Protein AF-A0A0G8AS48-F1 (afdb_monomer_lite)

Radius of gyration: 17.26 Å; chains: 1; bounding box: 44×32×46 Å

Organism: NCBI:txid1608419

pLDDT: mean 93.12, std 4.4, range [58.5, 97.06]

Structure (mmCIF, N/CA/C/O backbone):
data_AF-A0A0G8AS48-F1
#
_entry.id   AF-A0A0G8AS48-F1
#
loop_
_atom_site.group_PDB
_atom_site.id
_atom_site.type_symbol
_atom_site.label_atom_id
_atom_site.label_alt_id
_atom_site.label_comp_id
_atom_site.label_asym_id
_atom_site.label_entity_id
_atom_site.label_seq_id
_atom_site.pdbx_PDB_ins_code
_atom_site.Cartn_x
_atom_site.Cartn_y
_atom_site.Cartn_z
_atom_site.occupancy
_atom_site.B_iso_or_equiv
_atom_site.auth_seq_id
_atom_site.auth_comp_id
_atom_site.auth_asym_id
_atom_site.auth_atom_id
_atom_site.pdbx_PDB_model_num
ATOM 1 N N . MET A 1 1 ? 15.302 5.450 0.158 1.00 82.94 1 MET A N 1
ATOM 2 C CA . MET A 1 1 ? 14.759 4.998 -1.137 1.00 82.94 1 MET A CA 1
ATOM 3 C C . MET A 1 1 ? 15.789 5.128 -2.250 1.00 82.94 1 MET A C 1
ATOM 5 O O . MET A 1 1 ? 16.251 4.099 -2.706 1.00 82.94 1 MET A O 1
ATOM 9 N N . GLU A 1 2 ? 16.227 6.339 -2.610 1.00 88.75 2 GLU A N 1
ATOM 10 C CA . GLU A 1 2 ? 17.197 6.575 -3.700 1.00 88.75 2 GLU A CA 1
ATOM 11 C C . GLU A 1 2 ? 18.446 5.675 -3.665 1.00 88.75 2 GLU A C 1
ATOM 13 O O . GLU A 1 2 ? 18.822 5.110 -4.684 1.00 88.75 2 GLU A O 1
ATOM 18 N N . LYS A 1 3 ? 19.051 5.465 -2.488 1.00 93.25 3 LYS A N 1
ATOM 19 C CA . LYS A 1 3 ? 20.215 4.573 -2.336 1.00 93.25 3 LYS A CA 1
ATOM 20 C C . LYS A 1 3 ? 19.939 3.127 -2.776 1.00 93.25 3 LYS A C 1
ATOM 22 O O . LYS A 1 3 ? 20.825 2.497 -3.335 1.00 93.25 3 LYS A O 1
ATOM 27 N N . PHE A 1 4 ? 18.729 2.615 -2.536 1.00 94.50 4 PHE A N 1
ATOM 28 C CA . PHE A 1 4 ? 18.341 1.262 -2.945 1.00 94.50 4 PHE A CA 1
ATOM 29 C C . PHE A 1 4 ? 18.104 1.177 -4.449 1.00 94.50 4 PHE A C 1
ATOM 31 O O . PHE A 1 4 ? 18.532 0.210 -5.058 1.00 94.50 4 PHE A O 1
ATOM 38 N N . ILE A 1 5 ? 17.482 2.204 -5.037 1.00 94.56 5 ILE A N 1
ATOM 39 C CA . ILE A 1 5 ? 17.262 2.280 -6.486 1.00 94.56 5 ILE A CA 1
ATOM 40 C C . ILE A 1 5 ? 18.603 2.322 -7.217 1.00 94.56 5 ILE A C 1
ATOM 42 O O . ILE A 1 5 ? 18.863 1.478 -8.063 1.00 94.56 5 ILE A O 1
ATOM 46 N N . ARG A 1 6 ? 19.503 3.224 -6.804 1.00 93.88 6 ARG A N 1
ATOM 47 C CA . ARG A 1 6 ? 20.847 3.308 -7.385 1.00 93.88 6 ARG A CA 1
ATOM 48 C C . ARG A 1 6 ? 21.595 1.987 -7.251 1.00 93.88 6 ARG A C 1
ATOM 50 O O . ARG A 1 6 ? 22.225 1.561 -8.207 1.00 93.88 6 ARG A O 1
ATOM 57 N N . LEU A 1 7 ? 21.538 1.335 -6.089 1.00 95.62 7 LEU A N 1
ATOM 58 C CA . LEU A 1 7 ? 22.185 0.036 -5.907 1.00 95.62 7 LEU A CA 1
ATOM 59 C C . LEU A 1 7 ? 21.580 -1.038 -6.823 1.00 95.62 7 LEU A C 1
ATOM 61 O O . LEU A 1 7 ? 22.334 -1.780 -7.438 1.00 95.62 7 LEU A O 1
ATOM 65 N N . ALA A 1 8 ? 20.251 -1.106 -6.932 1.00 94.38 8 ALA A N 1
ATOM 66 C CA . ALA A 1 8 ? 19.572 -2.039 -7.827 1.00 94.38 8 ALA A CA 1
ATOM 67 C C . ALA A 1 8 ? 20.005 -1.822 -9.284 1.00 94.38 8 ALA A C 1
ATOM 69 O O . ALA A 1 8 ? 20.392 -2.782 -9.944 1.00 94.38 8 ALA A O 1
ATOM 70 N N . ASP A 1 9 ? 20.071 -0.566 -9.733 1.00 93.12 9 ASP A N 1
ATOM 71 C CA . ASP A 1 9 ? 20.555 -0.211 -11.071 1.00 93.12 9 ASP A CA 1
ATOM 72 C C . ASP A 1 9 ? 22.008 -0.668 -11.298 1.00 93.12 9 ASP A C 1
ATOM 74 O O . ASP A 1 9 ? 22.312 -1.266 -12.326 1.00 93.12 9 ASP A O 1
ATOM 78 N N . HIS A 1 10 ? 22.902 -0.479 -10.317 1.00 94.31 10 HIS A N 1
ATOM 79 C CA . HIS A 1 10 ? 24.296 -0.947 -10.415 1.00 94.31 10 HIS A CA 1
ATOM 80 C C . HIS A 1 10 ? 24.419 -2.476 -10.460 1.00 94.31 10 HIS A C 1
ATOM 82 O O . HIS A 1 10 ? 25.398 -2.995 -10.992 1.00 94.31 10 HIS A O 1
ATOM 88 N N . LEU A 1 11 ? 23.457 -3.196 -9.881 1.00 94.25 11 LEU A N 1
ATOM 89 C CA . LEU A 1 11 ? 23.427 -4.657 -9.861 1.00 94.25 11 LEU A CA 1
ATOM 90 C C . LEU A 1 11 ? 22.648 -5.254 -11.044 1.00 94.25 11 LEU A C 1
ATOM 92 O O . LEU A 1 11 ? 22.557 -6.476 -11.137 1.00 94.25 11 LEU A O 1
ATOM 96 N N . GLY A 1 12 ? 22.070 -4.426 -11.922 1.00 91.50 12 GLY A N 1
ATOM 97 C CA . GLY A 1 12 ? 21.191 -4.890 -13.000 1.00 91.50 12 GLY A CA 1
ATOM 98 C C . GLY A 1 12 ? 19.886 -5.513 -12.490 1.00 91.50 12 GLY A C 1
ATOM 99 O O . GLY A 1 12 ? 19.322 -6.386 -13.143 1.00 91.50 12 GLY A O 1
ATOM 100 N N . ILE A 1 13 ? 19.421 -5.110 -11.303 1.00 92.81 13 ILE A N 1
ATOM 101 C CA . ILE A 1 13 ? 18.192 -5.611 -10.686 1.00 92.81 13 ILE A CA 1
ATOM 102 C C . ILE A 1 13 ? 17.037 -4.674 -11.036 1.00 92.81 13 ILE A C 1
ATOM 104 O O . ILE A 1 13 ? 17.039 -3.496 -10.674 1.00 92.81 13 ILE A O 1
ATOM 108 N N . GLU A 1 14 ? 16.011 -5.227 -11.679 1.00 93.56 14 GLU A N 1
ATOM 109 C CA . GLU A 1 14 ? 14.750 -4.523 -11.897 1.00 93.56 14 GLU A CA 1
ATOM 110 C C . GLU A 1 14 ? 14.055 -4.188 -10.578 1.00 93.56 14 GLU A C 1
ATOM 112 O O . GLU A 1 14 ? 14.006 -4.998 -9.649 1.00 93.56 14 GLU A O 1
ATOM 117 N N . TRP A 1 15 ? 13.475 -2.992 -10.503 1.00 94.69 15 TRP A N 1
ATOM 118 C CA . TRP A 1 15 ? 12.856 -2.497 -9.279 1.00 94.69 15 TRP A CA 1
ATOM 119 C C . TRP A 1 15 ? 11.477 -1.904 -9.522 1.00 94.69 15 TRP A C 1
ATOM 121 O O . TRP A 1 15 ? 11.186 -1.323 -10.563 1.00 94.69 15 TRP A O 1
ATOM 131 N N . PHE A 1 16 ? 10.639 -2.001 -8.498 1.00 95.69 16 PHE A N 1
ATOM 132 C CA . PHE A 1 16 ? 9.329 -1.377 -8.445 1.00 95.69 16 PHE A CA 1
ATOM 133 C C . PHE A 1 16 ? 9.135 -0.728 -7.073 1.00 95.69 16 PHE A C 1
ATOM 135 O O . PHE A 1 16 ? 9.578 -1.259 -6.054 1.00 95.69 16 PHE A O 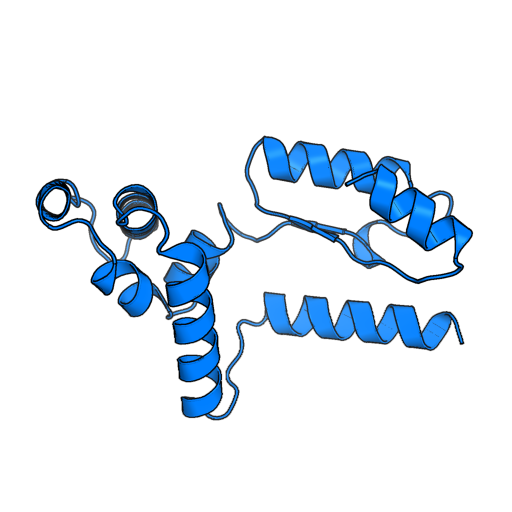1
ATOM 142 N N . VAL A 1 17 ? 8.470 0.422 -7.039 1.00 95.44 17 VAL A N 1
ATOM 143 C CA . VAL A 1 17 ? 8.212 1.213 -5.838 1.00 95.44 17 VAL A CA 1
ATOM 144 C C . VAL A 1 17 ? 6.706 1.382 -5.658 1.00 95.44 17 VAL A C 1
ATOM 146 O O . VAL A 1 17 ? 6.043 2.028 -6.467 1.00 95.44 17 VAL A O 1
ATOM 149 N N . LEU A 1 18 ? 6.184 0.845 -4.555 1.00 95.94 18 LEU A N 1
ATOM 150 C CA . LEU A 1 18 ? 4.851 1.151 -4.038 1.00 95.94 18 LEU A CA 1
ATOM 151 C C . LEU A 1 18 ? 4.986 2.112 -2.852 1.00 95.94 18 LEU A C 1
ATOM 153 O O . LEU A 1 18 ? 5.786 1.858 -1.949 1.00 95.94 18 LEU A O 1
ATOM 157 N N . VAL A 1 19 ? 4.216 3.199 -2.841 1.00 96.00 19 VAL A N 1
ATOM 158 C CA . VAL A 1 19 ? 4.238 4.190 -1.752 1.00 96.00 19 VAL A CA 1
ATOM 159 C C . VAL A 1 19 ? 2.844 4.577 -1.276 1.00 96.00 19 VAL A C 1
ATOM 161 O O . VAL A 1 19 ? 1.874 4.546 -2.035 1.00 96.00 19 VAL A O 1
ATOM 164 N N . ASP A 1 20 ? 2.780 5.007 -0.019 1.00 95.69 20 ASP A N 1
ATOM 165 C CA . ASP A 1 20 ? 1.599 5.625 0.576 1.00 95.69 20 ASP A CA 1
ATOM 166 C C . ASP A 1 20 ? 1.256 6.957 -0.117 1.00 95.69 20 ASP A C 1
ATOM 168 O O . ASP A 1 20 ? 2.113 7.642 -0.685 1.00 95.69 20 ASP A O 1
ATOM 172 N N . LYS A 1 21 ? -0.009 7.362 -0.034 1.00 93.81 21 LYS A N 1
ATOM 173 C CA . LYS A 1 21 ? -0.520 8.645 -0.533 1.00 93.81 21 LYS A CA 1
ATOM 174 C C . LYS A 1 21 ? -0.449 9.734 0.543 1.00 93.81 21 LYS A C 1
ATOM 176 O O . LYS A 1 21 ? -1.403 10.482 0.748 1.00 93.81 21 LYS A O 1
ATOM 181 N N . ASP A 1 22 ? 0.676 9.811 1.247 1.00 92.25 22 ASP A N 1
ATOM 182 C CA . ASP A 1 22 ? 0.983 10.888 2.190 1.00 92.25 22 ASP A CA 1
ATOM 183 C C . ASP A 1 22 ? 2.134 11.768 1.667 1.00 92.25 22 ASP A C 1
ATOM 185 O O . ASP A 1 22 ? 2.740 11.489 0.630 1.00 92.25 22 ASP A O 1
ATOM 189 N N . ALA A 1 23 ? 2.455 12.858 2.371 1.00 92.19 23 ALA A N 1
ATOM 190 C CA . ALA A 1 23 ? 3.505 13.782 1.937 1.00 92.19 23 ALA A CA 1
ATOM 191 C C . ALA A 1 23 ? 4.882 13.103 1.776 1.00 92.19 23 ALA A C 1
ATOM 193 O O . ALA A 1 23 ? 5.653 13.469 0.884 1.00 92.19 23 ALA A O 1
ATOM 194 N N . LYS A 1 24 ? 5.200 12.102 2.609 1.00 92.88 24 LYS A N 1
ATOM 195 C CA . LYS A 1 24 ? 6.472 11.369 2.532 1.00 92.88 24 LYS A CA 1
ATOM 196 C C . LYS A 1 24 ? 6.469 10.388 1.365 1.00 92.88 24 LYS A C 1
ATOM 198 O O . LYS A 1 24 ? 7.447 10.336 0.625 1.00 92.88 24 LYS A O 1
ATOM 203 N N . GLY A 1 25 ? 5.379 9.654 1.173 1.00 93.75 25 GLY A N 1
ATOM 204 C CA . GLY A 1 25 ? 5.178 8.738 0.061 1.00 93.75 25 GLY A CA 1
ATOM 205 C C . GLY A 1 25 ? 5.210 9.457 -1.285 1.00 93.75 25 GLY A C 1
ATOM 206 O O . GLY A 1 25 ? 5.912 9.014 -2.191 1.00 93.75 25 GLY A O 1
ATOM 207 N N . ILE A 1 26 ? 4.594 10.638 -1.393 1.00 94.62 26 ILE A N 1
ATOM 208 C CA . ILE A 1 26 ? 4.704 11.493 -2.586 1.00 94.62 26 ILE A CA 1
ATOM 209 C C . ILE A 1 26 ? 6.164 11.901 -2.826 1.00 94.62 26 ILE A C 1
ATOM 211 O O . ILE A 1 26 ? 6.673 11.738 -3.934 1.00 94.62 26 ILE A O 1
ATOM 215 N N . ALA A 1 27 ? 6.882 12.359 -1.795 1.00 94.88 27 ALA A N 1
ATOM 216 C CA . ALA A 1 27 ? 8.299 12.705 -1.933 1.00 94.88 27 ALA A CA 1
ATOM 217 C C . ALA A 1 27 ? 9.163 11.503 -2.367 1.00 94.88 27 ALA A C 1
ATOM 219 O O . ALA A 1 27 ? 10.109 11.658 -3.145 1.00 94.88 27 ALA A O 1
ATOM 220 N N . TYR A 1 28 ? 8.828 10.298 -1.901 1.00 95.19 28 TYR A N 1
ATOM 221 C CA . TYR A 1 28 ? 9.459 9.048 -2.312 1.00 95.19 28 TYR A CA 1
ATOM 222 C C . TYR A 1 28 ? 9.149 8.674 -3.762 1.00 95.19 28 TYR A C 1
ATOM 224 O O . TYR A 1 28 ? 10.083 8.348 -4.493 1.00 95.19 28 TYR A O 1
ATOM 232 N N . ALA A 1 29 ? 7.900 8.801 -4.215 1.00 95.62 29 ALA A N 1
ATOM 233 C CA . ALA A 1 29 ? 7.546 8.612 -5.621 1.00 95.62 29 ALA A CA 1
ATOM 234 C C . ALA A 1 29 ? 8.320 9.576 -6.527 1.00 95.62 29 ALA A C 1
ATOM 236 O O . ALA A 1 29 ? 8.896 9.150 -7.524 1.00 95.62 29 ALA A O 1
ATOM 237 N N . GLU A 1 30 ? 8.400 10.858 -6.166 1.00 95.25 30 GLU A N 1
ATOM 238 C CA . GLU A 1 30 ? 9.168 11.841 -6.936 1.00 95.25 30 GLU A CA 1
ATOM 239 C C . GLU A 1 30 ? 10.671 11.534 -6.927 1.00 95.25 30 GLU A C 1
ATOM 241 O O . GLU A 1 30 ? 11.347 11.675 -7.946 1.00 95.25 30 GLU A O 1
ATOM 246 N N . SER A 1 31 ? 11.211 11.064 -5.798 1.00 94.75 31 SER A N 1
ATOM 247 C CA . SER A 1 31 ? 12.597 10.593 -5.719 1.00 94.75 31 SER A CA 1
ATOM 248 C C . SER A 1 31 ? 12.846 9.387 -6.625 1.00 94.75 31 SER A C 1
ATOM 250 O O . SER A 1 31 ? 13.838 9.383 -7.351 1.00 94.75 31 SER A O 1
ATOM 252 N N . ALA A 1 32 ? 11.943 8.406 -6.648 1.00 95.56 32 ALA A N 1
ATOM 253 C CA . ALA A 1 32 ? 12.046 7.252 -7.535 1.00 95.56 32 ALA A CA 1
ATOM 254 C C . ALA A 1 32 ? 11.965 7.661 -9.012 1.00 95.56 32 ALA A C 1
ATOM 256 O O . ALA A 1 32 ? 12.799 7.237 -9.809 1.00 95.56 32 ALA A O 1
ATOM 257 N N . LYS A 1 33 ? 11.040 8.563 -9.367 1.00 95.38 33 LYS A N 1
ATOM 258 C CA . LYS A 1 33 ? 10.881 9.062 -10.741 1.00 95.38 33 LYS A CA 1
ATOM 259 C C . LYS A 1 33 ? 12.145 9.723 -11.290 1.00 95.38 33 LYS A C 1
ATOM 261 O O . LYS A 1 33 ? 12.476 9.522 -12.454 1.00 95.38 33 LYS A O 1
ATOM 266 N N . ARG A 1 34 ? 12.889 10.455 -10.454 1.00 94.38 34 ARG A N 1
ATOM 267 C CA . ARG A 1 34 ? 14.174 11.065 -10.848 1.00 94.38 34 ARG A CA 1
ATOM 268 C C . ARG A 1 34 ? 15.267 10.048 -11.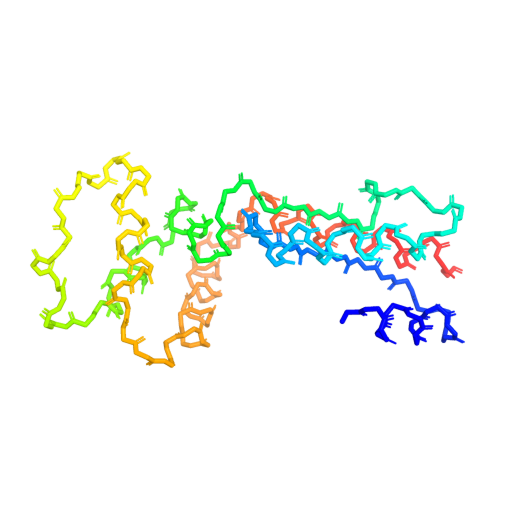197 1.00 94.38 34 ARG A C 1
ATOM 270 O O . ARG A 1 34 ? 16.235 10.429 -11.839 1.00 94.38 34 ARG A O 1
ATOM 277 N N . ASN A 1 35 ? 15.121 8.786 -10.792 1.00 93.00 35 ASN A N 1
ATOM 278 C CA . ASN A 1 35 ? 16.081 7.710 -11.059 1.00 93.00 35 ASN A CA 1
ATOM 279 C C . ASN A 1 35 ? 15.621 6.767 -12.192 1.00 93.00 35 ASN A C 1
ATOM 281 O O . ASN A 1 35 ? 16.210 5.713 -12.404 1.00 93.00 35 ASN A O 1
ATOM 285 N N . LEU A 1 36 ? 14.560 7.110 -12.931 1.00 92.06 36 LEU A N 1
ATOM 286 C CA . LEU A 1 36 ? 14.057 6.254 -14.011 1.00 92.06 36 LEU A CA 1
ATOM 287 C C . LEU A 1 36 ? 14.926 6.278 -15.270 1.00 92.06 36 LEU A C 1
ATOM 289 O O . LEU A 1 36 ? 14.862 5.329 -16.046 1.00 92.06 36 LEU A O 1
ATOM 293 N N . GLU A 1 37 ? 15.722 7.328 -15.471 1.00 88.25 37 GLU A N 1
ATOM 294 C CA . GLU A 1 37 ? 16.435 7.586 -16.727 1.00 88.25 37 GLU A CA 1
ATOM 295 C C . GLU A 1 37 ? 15.473 7.551 -17.929 1.00 88.25 37 GLU A C 1
ATOM 297 O O . GLU A 1 37 ? 14.663 8.461 -18.094 1.00 88.25 37 GLU A O 1
ATOM 302 N N . THR A 1 38 ? 15.527 6.497 -18.749 1.00 89.50 38 THR A N 1
ATOM 303 C CA . THR A 1 38 ? 14.666 6.290 -19.926 1.00 89.50 38 THR A CA 1
ATOM 304 C C . THR A 1 38 ? 13.434 5.420 -19.640 1.00 89.50 38 THR A C 1
ATOM 306 O O . THR A 1 38 ? 12.557 5.281 -20.498 1.00 89.50 38 THR A O 1
ATOM 309 N N . ARG A 1 39 ? 13.334 4.837 -18.437 1.00 92.38 39 ARG A N 1
ATOM 310 C CA . ARG A 1 39 ? 12.234 3.954 -18.025 1.00 92.38 39 ARG A CA 1
ATOM 311 C C . ARG A 1 39 ? 10.941 4.738 -17.810 1.00 92.38 39 ARG A C 1
ATOM 313 O O . ARG A 1 39 ? 10.934 5.904 -17.418 1.00 92.38 39 ARG A O 1
ATOM 320 N N . LYS A 1 40 ? 9.800 4.087 -18.040 1.00 92.44 40 LYS A N 1
ATOM 321 C CA . LYS A 1 40 ? 8.482 4.721 -17.885 1.00 92.44 40 LYS A CA 1
ATOM 322 C C . LYS A 1 40 ? 8.037 4.670 -16.428 1.00 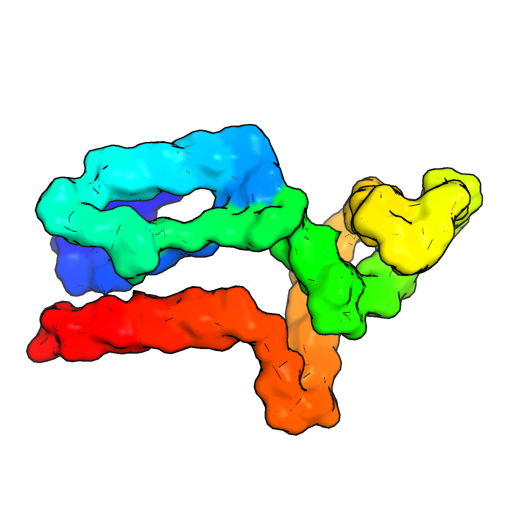92.44 40 LYS A C 1
ATOM 324 O O . LYS A 1 40 ? 7.930 3.596 -15.850 1.00 92.44 40 LYS A O 1
ATOM 329 N N . ALA A 1 41 ? 7.663 5.816 -15.860 1.00 92.62 41 ALA A N 1
ATOM 330 C CA . ALA A 1 41 ? 7.258 5.906 -14.453 1.00 92.62 41 ALA A CA 1
ATOM 331 C C . ALA A 1 41 ? 6.119 4.956 -14.068 1.00 92.62 41 ALA A C 1
ATOM 333 O O . ALA A 1 41 ? 6.188 4.324 -13.020 1.00 92.62 41 ALA A O 1
ATOM 334 N N . LYS A 1 42 ? 5.117 4.804 -14.940 1.00 91.88 42 LYS A N 1
ATOM 335 C CA . LYS A 1 42 ? 3.981 3.897 -14.719 1.00 91.88 42 LYS A CA 1
ATOM 336 C C . LYS A 1 42 ? 4.380 2.429 -14.551 1.00 91.88 42 LYS A C 1
ATOM 338 O O . LYS A 1 42 ? 3.606 1.661 -14.000 1.00 91.88 42 LYS A O 1
ATOM 343 N N . ASP A 1 43 ? 5.555 2.048 -15.052 1.00 93.06 43 ASP A N 1
ATOM 344 C CA . ASP A 1 43 ? 6.011 0.666 -14.998 1.00 93.06 43 ASP A CA 1
ATOM 345 C C . ASP A 1 43 ? 6.768 0.361 -13.696 1.00 93.06 43 ASP A C 1
ATOM 347 O O . ASP A 1 43 ? 6.910 -0.811 -13.369 1.00 93.06 43 ASP A O 1
ATOM 351 N N . HIS A 1 44 ? 7.203 1.389 -12.954 1.00 94.69 44 HIS A N 1
ATOM 352 C CA . HIS A 1 44 ? 8.113 1.279 -11.806 1.00 94.69 44 HIS A CA 1
ATOM 353 C C . HIS A 1 44 ? 7.610 1.952 -10.525 1.00 94.69 44 HIS A C 1
ATOM 355 O O . HIS A 1 44 ? 8.159 1.695 -9.458 1.00 94.69 44 HIS A O 1
ATOM 361 N N . VAL A 1 45 ? 6.630 2.857 -10.600 1.00 95.62 45 VAL A N 1
ATOM 362 C CA . VAL A 1 45 ? 6.179 3.650 -9.450 1.00 95.62 45 VAL A CA 1
ATOM 363 C C . VAL A 1 45 ? 4.659 3.657 -9.382 1.00 95.62 45 VAL A C 1
ATOM 365 O O . VAL A 1 45 ? 3.995 4.153 -10.292 1.00 95.62 45 VAL A O 1
ATOM 368 N N . GLN A 1 46 ? 4.119 3.187 -8.260 1.00 95.88 46 GLN A N 1
ATOM 369 C CA . GLN A 1 46 ? 2.696 3.226 -7.941 1.00 95.88 46 GLN A CA 1
ATOM 370 C C . GLN A 1 46 ? 2.473 3.895 -6.585 1.00 95.88 46 GLN A C 1
ATOM 372 O O . GLN A 1 46 ? 3.163 3.615 -5.606 1.00 95.88 46 GLN A O 1
ATOM 377 N N . ILE A 1 47 ? 1.473 4.770 -6.530 1.00 95.19 47 ILE A N 1
ATOM 378 C CA . ILE A 1 47 ? 0.976 5.368 -5.289 1.00 95.19 47 ILE A CA 1
ATOM 379 C C . ILE A 1 47 ? -0.329 4.651 -4.930 1.00 95.19 47 ILE A C 1
ATOM 381 O O . ILE A 1 47 ? -1.150 4.389 -5.813 1.00 95.19 47 ILE A O 1
ATOM 385 N N . ILE A 1 48 ? -0.517 4.313 -3.656 1.00 94.50 48 ILE A N 1
ATOM 386 C CA . ILE A 1 48 ? -1.754 3.704 -3.150 1.00 94.50 48 ILE A CA 1
ATOM 387 C C . ILE A 1 48 ? -2.942 4.665 -3.346 1.00 94.50 48 ILE A C 1
ATOM 389 O O . ILE A 1 48 ? -2.793 5.886 -3.323 1.00 94.50 48 ILE A O 1
ATOM 393 N N . ASN A 1 49 ? -4.145 4.121 -3.548 1.00 86.69 49 ASN A N 1
ATOM 394 C CA . ASN A 1 49 ? -5.334 4.909 -3.892 1.00 86.69 49 ASN A CA 1
ATOM 395 C C . ASN A 1 49 ? -5.717 5.942 -2.816 1.00 86.69 49 ASN A C 1
ATOM 397 O O . ASN A 1 49 ? -6.140 7.059 -3.149 1.00 86.69 49 ASN A O 1
ATOM 401 N N . HIS A 1 50 ? -5.539 5.601 -1.538 1.00 83.00 50 HIS A N 1
ATOM 402 C CA . HIS A 1 50 ? -5.884 6.457 -0.407 1.00 83.00 50 HIS A CA 1
ATOM 403 C C . HIS A 1 50 ? -4.993 6.197 0.814 1.00 83.00 50 HIS A C 1
ATOM 405 O O . HIS A 1 50 ? -4.755 5.051 1.185 1.00 83.00 50 HIS A O 1
ATOM 411 N N . GLY A 1 51 ? -4.543 7.289 1.439 1.00 88.75 51 GLY A N 1
ATOM 412 C CA . GLY A 1 51 ? -3.762 7.303 2.678 1.00 88.75 51 GLY A CA 1
ATOM 413 C C . GLY A 1 51 ? -2.596 6.318 2.701 1.00 88.75 51 GLY A C 1
ATOM 414 O O . GLY A 1 51 ? -1.822 6.240 1.747 1.00 88.75 51 GLY A O 1
ATOM 415 N N . SER A 1 52 ? -2.462 5.601 3.813 1.00 94.00 52 SER A N 1
ATOM 416 C CA . SER A 1 52 ? -1.440 4.574 3.996 1.00 94.00 52 SER A CA 1
ATOM 417 C C . SER A 1 52 ? -1.925 3.186 3.580 1.00 94.00 52 SER A C 1
ATOM 419 O O . SER A 1 52 ? -3.124 2.954 3.417 1.00 94.00 52 SER A O 1
ATOM 421 N N . ILE A 1 53 ? -0.998 2.232 3.476 1.00 94.88 53 ILE A N 1
ATOM 422 C CA . ILE A 1 53 ? -1.326 0.817 3.261 1.00 94.88 53 ILE A CA 1
ATOM 423 C C . ILE A 1 53 ? -2.330 0.261 4.286 1.00 94.88 53 ILE A C 1
ATOM 425 O O . ILE A 1 53 ? -3.168 -0.564 3.937 1.00 94.88 53 ILE A O 1
ATOM 429 N N . GLU A 1 54 ? -2.293 0.720 5.536 1.00 95.31 54 GLU A N 1
ATOM 430 C CA . GLU A 1 54 ? -3.253 0.320 6.567 1.00 95.31 54 GLU A CA 1
ATOM 431 C C . GLU A 1 54 ? -4.663 0.828 6.261 1.00 95.31 54 GLU A C 1
ATOM 433 O O . GLU A 1 54 ? -5.617 0.051 6.304 1.00 95.31 54 GLU A O 1
ATOM 438 N N . LEU A 1 55 ? -4.791 2.109 5.897 1.00 95.69 55 LEU A N 1
ATOM 439 C CA . LEU A 1 55 ? -6.077 2.684 5.505 1.00 95.69 55 LEU A CA 1
ATOM 440 C C . LEU A 1 55 ? -6.609 2.015 4.234 1.00 95.69 55 LEU A C 1
ATOM 442 O O . LEU A 1 55 ? -7.800 1.728 4.138 1.00 95.69 55 LEU A O 1
ATOM 446 N N . PHE A 1 56 ? -5.718 1.732 3.281 1.00 95.50 56 PHE A N 1
ATOM 447 C CA . PHE A 1 56 ? -6.017 0.933 2.098 1.00 95.50 56 PHE A CA 1
ATOM 448 C C . PHE A 1 56 ? -6.655 -0.406 2.445 1.00 95.50 56 PHE A C 1
ATOM 450 O O . PHE A 1 56 ? -7.777 -0.684 2.035 1.00 95.50 56 PHE A O 1
ATOM 457 N N . LEU A 1 57 ? -5.979 -1.196 3.271 1.00 95.56 57 LEU A N 1
ATOM 458 C CA . LEU A 1 57 ? -6.460 -2.514 3.664 1.00 95.56 57 LEU A CA 1
ATOM 459 C C . LEU A 1 57 ? -7.780 -2.447 4.445 1.00 95.56 57 LEU A C 1
ATOM 461 O O . LEU A 1 57 ? -8.629 -3.316 4.260 1.00 95.56 57 LEU A O 1
ATOM 465 N N . CYS A 1 58 ? -8.002 -1.405 5.251 1.00 95.62 58 CYS A N 1
ATOM 466 C CA . CYS A 1 58 ? -9.277 -1.218 5.944 1.00 95.62 58 CYS A CA 1
ATOM 467 C C . CYS A 1 58 ? -10.464 -1.132 4.973 1.00 95.62 58 CYS A C 1
ATOM 469 O O . CYS A 1 58 ? -11.440 -1.866 5.133 1.00 95.62 58 CYS A O 1
ATOM 471 N N . VAL A 1 59 ? -10.351 -0.285 3.944 1.00 94.31 59 VAL A N 1
ATOM 472 C CA . VAL A 1 59 ? -11.406 -0.085 2.933 1.00 94.31 59 VAL A CA 1
ATOM 473 C C . VAL A 1 59 ? -11.581 -1.316 2.040 1.00 94.31 59 VAL A C 1
ATOM 475 O O . VAL A 1 59 ? -12.693 -1.612 1.618 1.00 94.31 59 VAL A O 1
ATOM 478 N N . GLU A 1 60 ? -10.515 -2.081 1.809 1.00 93.44 60 GLU A N 1
ATOM 479 C CA . GLU A 1 60 ? -10.535 -3.317 1.011 1.00 93.44 60 GLU A CA 1
ATOM 480 C C . GLU A 1 60 ? -11.052 -4.546 1.793 1.00 93.44 60 GLU A C 1
ATOM 482 O O . GLU A 1 60 ? -10.832 -5.686 1.389 1.00 93.44 60 GLU A O 1
ATOM 487 N N . GLY A 1 61 ? -11.734 -4.340 2.926 1.00 93.38 61 GLY A N 1
ATOM 488 C CA . GLY A 1 61 ? -12.401 -5.408 3.684 1.00 93.38 61 GLY A CA 1
ATOM 489 C C . GLY A 1 61 ? -11.552 -6.064 4.778 1.00 93.38 61 GLY A C 1
ATOM 490 O O . GLY A 1 61 ? -11.979 -7.046 5.392 1.00 93.38 61 GLY A O 1
ATOM 491 N N . PHE A 1 62 ? -10.371 -5.520 5.079 1.00 95.50 62 PHE A N 1
ATOM 492 C CA . PHE A 1 62 ? -9.521 -6.004 6.172 1.00 95.50 62 PHE A CA 1
ATOM 493 C C . PHE A 1 62 ? -9.660 -5.181 7.458 1.00 95.50 62 PHE A C 1
ATOM 495 O O . PHE A 1 62 ? -8.939 -5.446 8.415 1.00 95.50 62 PHE A O 1
ATOM 502 N N . GLY A 1 63 ? -10.590 -4.221 7.506 1.00 95.56 63 GLY A N 1
ATOM 503 C CA . GLY A 1 63 ? -10.752 -3.269 8.611 1.00 95.56 63 GLY A CA 1
ATOM 504 C C . GLY A 1 63 ? -10.888 -3.886 10.004 1.00 95.56 63 GLY A C 1
ATOM 505 O O . GLY A 1 63 ? -10.304 -3.366 10.948 1.00 95.56 63 GLY A O 1
ATOM 506 N N . GLU A 1 64 ? -11.549 -5.038 10.127 1.00 95.69 64 GLU A N 1
ATOM 507 C CA . GLU A 1 64 ? -11.724 -5.755 11.406 1.00 95.69 64 GLU A CA 1
ATOM 508 C C . GLU A 1 64 ? -10.392 -6.062 12.109 1.00 95.69 64 GLU A C 1
ATOM 510 O O . GLU A 1 64 ? -10.264 -5.889 13.316 1.00 95.69 64 GLU A O 1
ATOM 515 N N . ILE A 1 65 ? -9.349 -6.413 11.348 1.00 96.75 65 ILE A N 1
ATOM 516 C CA . ILE A 1 65 ? -8.004 -6.678 11.892 1.00 96.75 65 ILE A CA 1
ATOM 517 C C . ILE A 1 65 ? -7.429 -5.420 12.560 1.00 96.75 65 ILE A C 1
ATOM 519 O O . ILE A 1 65 ? -6.661 -5.490 13.523 1.00 96.75 65 ILE A O 1
ATOM 523 N N . TYR A 1 66 ? -7.774 -4.251 12.023 1.00 96.81 66 TYR A N 1
ATOM 524 C CA . TYR A 1 66 ? -7.321 -2.966 12.530 1.00 96.81 66 TYR A CA 1
ATOM 525 C C . TYR A 1 66 ? -8.182 -2.524 13.719 1.00 96.81 66 TYR A C 1
ATOM 527 O O . TYR A 1 66 ? -7.617 -2.008 14.685 1.00 96.81 66 TYR A O 1
ATOM 535 N N . GLU A 1 67 ? -9.487 -2.809 13.706 1.00 96.19 67 GLU A N 1
ATOM 536 C CA . GLU A 1 67 ? -10.399 -2.600 14.841 1.00 96.19 67 GLU A CA 1
ATOM 537 C C . GLU A 1 67 ? -9.926 -3.373 16.088 1.00 96.19 67 GLU A C 1
ATOM 539 O O . GLU A 1 67 ? -9.755 -2.792 17.157 1.00 96.19 67 GLU A O 1
ATOM 544 N N . GLU A 1 68 ? -9.552 -4.647 15.944 1.00 95.25 68 GLU A N 1
ATOM 545 C CA . GLU A 1 68 ? -9.011 -5.478 17.040 1.00 95.25 68 GLU A CA 1
ATOM 546 C C . GLU A 1 68 ? -7.704 -4.943 17.652 1.00 95.25 68 GLU A C 1
ATOM 548 O O . GLU A 1 68 ? -7.239 -5.392 18.703 1.00 95.25 68 GLU A O 1
ATOM 553 N N . SER A 1 69 ? -7.056 -3.999 16.973 1.00 94.31 69 SER A N 1
ATOM 554 C CA . SER A 1 69 ? -5.788 -3.419 17.399 1.00 94.31 69 SER A CA 1
ATOM 555 C C . SER A 1 69 ? -5.915 -2.023 17.998 1.00 94.31 69 SER A C 1
ATOM 557 O O . SER A 1 69 ? -4.887 -1.433 18.337 1.00 94.31 69 SER A O 1
ATOM 559 N N . ILE A 1 70 ? -7.134 -1.501 18.148 1.00 94.69 70 ILE A N 1
ATOM 560 C CA . ILE A 1 70 ? -7.397 -0.216 18.798 1.00 94.69 70 ILE A CA 1
ATOM 561 C C . ILE A 1 70 ? -6.926 -0.269 20.262 1.00 94.69 70 ILE A C 1
ATOM 563 O O . ILE A 1 70 ? -7.005 -1.287 20.952 1.00 94.69 70 ILE A O 1
ATOM 567 N N . SER A 1 71 ? -6.365 0.835 20.754 1.00 89.56 71 SER A N 1
ATOM 568 C CA . SER A 1 71 ? -6.097 0.978 22.187 1.00 89.56 71 SER A CA 1
ATOM 569 C C . SER A 1 71 ? -7.413 1.152 22.943 1.00 89.56 71 SER A C 1
ATOM 571 O O . SER A 1 71 ? -8.153 2.079 22.631 1.00 89.56 71 SER A O 1
ATOM 573 N N . ASN A 1 72 ? -7.664 0.359 23.990 1.00 89.12 72 ASN A N 1
ATOM 574 C CA . ASN A 1 72 ? -8.880 0.468 24.815 1.00 89.12 72 ASN A CA 1
ATOM 575 C C . ASN A 1 72 ? -9.140 1.905 25.314 1.00 89.12 72 ASN A C 1
ATOM 577 O O . ASN A 1 72 ? -10.278 2.315 25.488 1.00 89.12 72 ASN A O 1
ATOM 581 N N . GLN A 1 73 ? -8.081 2.693 25.537 1.00 89.69 73 GLN A N 1
ATOM 582 C CA . GLN A 1 73 ? -8.191 4.090 25.981 1.00 89.69 73 GLN A CA 1
ATOM 583 C C . GLN A 1 73 ? -8.668 5.053 24.884 1.00 89.69 73 GLN A C 1
ATOM 585 O O . GLN A 1 73 ? -9.069 6.172 25.185 1.00 89.69 73 GLN A O 1
ATOM 590 N N . MET A 1 74 ? -8.555 4.654 23.619 1.00 92.94 74 MET A N 1
ATOM 591 C CA . MET A 1 74 ? -8.833 5.493 22.456 1.00 92.94 74 MET A CA 1
ATOM 592 C C . MET A 1 74 ? -10.095 5.072 21.703 1.00 92.94 74 MET A C 1
ATOM 594 O O . MET A 1 74 ? -10.502 5.786 20.793 1.00 92.94 74 MET A O 1
ATOM 598 N N . GLU A 1 75 ? -10.721 3.953 22.068 1.00 90.62 75 GLU A N 1
ATOM 599 C CA . GLU A 1 75 ? -11.919 3.435 21.399 1.00 90.62 75 GLU A CA 1
ATOM 600 C C . GLU A 1 75 ? -13.068 4.455 21.408 1.00 90.62 75 GLU A C 1
ATOM 602 O O . GLU A 1 75 ? -13.697 4.688 20.380 1.00 90.62 75 GLU A O 1
ATOM 607 N N . SER A 1 76 ? -13.251 5.180 22.518 1.00 93.12 76 SER A N 1
ATOM 608 C CA . SER A 1 76 ? -14.248 6.255 22.631 1.00 93.12 76 SER A CA 1
ATOM 609 C C . SER A 1 76 ? -13.986 7.463 21.723 1.00 93.12 76 SER A C 1
ATOM 611 O O . SER A 1 76 ? -14.859 8.314 21.581 1.00 93.12 76 SER A O 1
ATOM 613 N N . ASN A 1 77 ? -12.787 7.577 21.140 1.00 94.00 77 ASN A N 1
ATOM 614 C CA . ASN A 1 77 ? -12.438 8.657 20.213 1.00 94.00 77 ASN A CA 1
ATOM 615 C C . ASN A 1 77 ? -12.799 8.322 18.761 1.00 94.00 77 ASN A C 1
ATOM 617 O O . ASN A 1 77 ? -12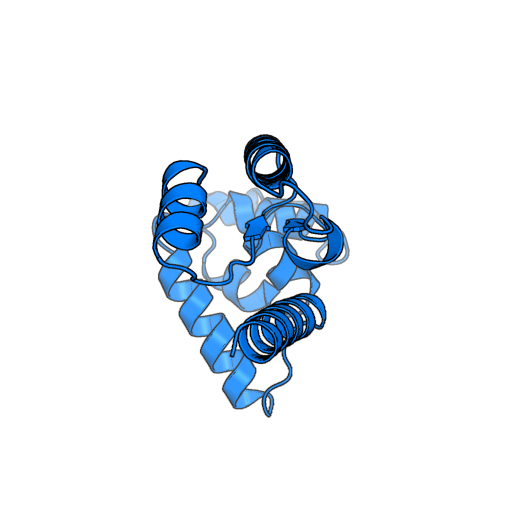.582 9.157 17.882 1.00 94.00 77 ASN A O 1
ATOM 621 N N . ILE A 1 78 ? -13.320 7.120 18.503 1.00 95.38 78 ILE A N 1
ATOM 622 C CA . ILE A 1 78 ? -13.861 6.745 17.203 1.00 95.38 78 ILE A CA 1
ATOM 623 C C . ILE A 1 78 ? -15.327 7.167 17.171 1.00 95.38 78 ILE A C 1
ATOM 625 O O . ILE A 1 78 ? -16.181 6.583 17.833 1.00 95.38 78 ILE A O 1
ATOM 629 N N . THR A 1 79 ? -15.602 8.232 16.431 1.00 96.44 79 THR A N 1
ATOM 630 C CA . THR A 1 79 ? -16.905 8.912 16.403 1.00 96.44 79 THR A CA 1
ATOM 631 C C . THR A 1 79 ? -17.552 8.885 15.026 1.00 96.44 79 THR A C 1
ATOM 633 O O . THR A 1 79 ? -18.755 9.116 14.911 1.00 96.44 79 THR A O 1
ATOM 636 N N . ALA A 1 80 ? -16.767 8.628 13.979 1.00 96.81 80 ALA A N 1
ATOM 637 C CA . ALA A 1 80 ? -17.273 8.559 12.619 1.00 96.81 80 ALA A CA 1
ATOM 638 C C . ALA A 1 80 ? -18.105 7.284 12.392 1.00 96.81 80 ALA A C 1
ATOM 640 O O . ALA A 1 80 ? -17.948 6.276 13.078 1.00 96.81 80 ALA A O 1
ATOM 641 N N . ASP A 1 81 ? -18.994 7.316 11.401 1.00 95.75 81 ASP A N 1
ATOM 642 C CA . ASP A 1 81 ? -19.749 6.132 10.980 1.00 95.75 81 ASP A CA 1
ATOM 643 C C . ASP A 1 81 ? -18.844 5.168 10.196 1.00 95.75 81 ASP A C 1
ATOM 645 O O . ASP A 1 81 ? -18.098 5.601 9.316 1.00 95.75 81 ASP A O 1
ATOM 649 N N . ARG A 1 82 ? -18.951 3.858 10.464 1.00 94.12 82 ARG A N 1
ATOM 650 C CA . ARG A 1 82 ? -18.147 2.791 9.831 1.00 94.12 82 ARG A CA 1
ATOM 651 C C . ARG A 1 82 ? -18.195 2.790 8.299 1.00 94.12 82 ARG A C 1
ATOM 653 O O . ARG A 1 82 ? -17.286 2.277 7.651 1.00 94.12 82 ARG A O 1
ATOM 660 N N . LYS A 1 83 ? -19.244 3.358 7.698 1.00 92.88 83 LYS A N 1
ATOM 661 C CA . LYS A 1 83 ? -19.386 3.485 6.239 1.00 92.88 83 LYS A CA 1
ATOM 662 C C . LYS A 1 83 ? -18.513 4.593 5.644 1.00 92.88 83 LYS A C 1
ATOM 664 O O . LYS A 1 83 ? -18.335 4.624 4.429 1.00 92.88 83 LYS A O 1
ATOM 669 N N . ASN A 1 84 ? -17.977 5.491 6.468 1.00 94.31 84 ASN A N 1
ATOM 670 C CA . ASN A 1 84 ? -17.187 6.635 6.029 1.00 94.31 84 ASN A CA 1
ATOM 671 C C . ASN A 1 84 ? -15.686 6.338 6.088 1.00 94.31 84 ASN A C 1
ATOM 673 O O . ASN A 1 84 ? -15.203 5.644 6.981 1.00 94.31 84 ASN A O 1
ATOM 677 N N . LEU A 1 85 ? -14.922 6.942 5.173 1.00 93.00 85 LEU A N 1
ATOM 678 C CA . LEU A 1 85 ? -13.458 6.841 5.17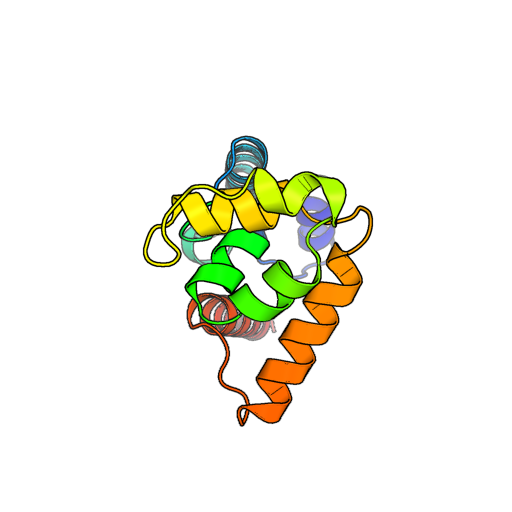3 1.00 93.00 85 LEU A CA 1
ATOM 679 C C . LEU A 1 85 ? -12.844 7.346 6.490 1.00 93.00 85 LEU A C 1
ATOM 681 O O . LEU A 1 85 ? -11.898 6.745 6.991 1.00 93.00 85 LEU A O 1
ATOM 685 N N . GLU A 1 86 ? -13.428 8.396 7.073 1.00 95.75 86 GLU A N 1
ATOM 686 C CA . GLU A 1 86 ? -12.988 8.988 8.341 1.00 95.75 86 GLU A CA 1
ATOM 687 C C . GLU A 1 86 ? -12.970 7.974 9.496 1.00 95.75 86 GLU A C 1
ATOM 689 O O . GLU A 1 86 ? -12.078 8.020 10.341 1.00 95.75 86 GLU A O 1
ATOM 694 N N . TYR A 1 87 ? -13.898 7.010 9.522 1.00 96.94 87 TYR A N 1
ATOM 695 C CA . TYR A 1 87 ? -13.879 5.951 10.533 1.00 96.94 87 TYR A CA 1
ATOM 696 C C . TYR A 1 87 ? -12.597 5.132 10.444 1.00 96.94 87 TYR A C 1
ATOM 698 O O . TYR A 1 87 ? -11.906 4.942 11.441 1.00 96.94 87 TYR A O 1
ATOM 706 N N . TRP A 1 88 ? -12.221 4.714 9.238 1.00 96.38 88 TRP A N 1
ATOM 707 C CA . TRP A 1 88 ? -11.002 3.941 9.031 1.00 96.38 88 TRP A CA 1
ATOM 708 C C . TRP A 1 88 ? -9.739 4.762 9.311 1.00 96.38 88 TRP A C 1
ATOM 710 O O . TRP A 1 88 ? -8.762 4.225 9.833 1.00 96.38 88 TRP A O 1
ATOM 720 N N . GLU A 1 89 ? -9.762 6.070 9.048 1.00 95.56 89 GLU A N 1
ATOM 721 C CA . GLU A 1 89 ? -8.683 6.979 9.452 1.00 95.56 89 GLU A CA 1
ATOM 722 C C . GLU A 1 89 ? -8.532 7.029 10.979 1.00 95.56 89 GLU A C 1
ATOM 724 O O . GLU A 1 89 ? -7.411 6.955 11.490 1.00 95.56 89 GLU A O 1
ATOM 729 N N . GLN A 1 90 ? -9.643 7.092 11.721 1.00 96.31 90 GLN A N 1
ATOM 730 C CA . GLN A 1 90 ? -9.645 7.040 13.185 1.00 96.31 90 GLN A CA 1
ATOM 731 C C . GLN A 1 90 ? -9.153 5.677 13.700 1.00 96.31 90 GLN A C 1
ATOM 733 O O . GLN A 1 90 ? -8.290 5.640 14.579 1.00 96.31 90 GLN A O 1
ATOM 738 N N . VAL A 1 91 ? -9.615 4.566 13.114 1.00 96.06 91 VAL A N 1
ATOM 739 C CA . VAL A 1 91 ? -9.167 3.206 13.466 1.00 96.06 91 VAL A CA 1
ATOM 740 C C . VAL A 1 91 ? -7.651 3.069 13.306 1.00 96.06 91 VAL A C 1
ATOM 742 O O . VAL A 1 91 ? -6.976 2.657 14.247 1.00 96.06 91 VAL A O 1
ATOM 745 N N . VAL A 1 92 ? -7.091 3.466 12.157 1.00 95.06 92 VAL A N 1
ATOM 746 C CA . VAL A 1 92 ? -5.639 3.398 11.894 1.00 95.06 92 VAL A CA 1
ATOM 747 C C . VAL A 1 92 ? -4.852 4.335 12.816 1.00 95.06 92 VAL A C 1
ATOM 749 O O . VAL A 1 92 ? -3.766 3.991 13.283 1.00 95.06 92 VAL A O 1
ATOM 752 N N . LYS A 1 93 ? -5.393 5.515 13.128 1.00 94.50 93 LYS A N 1
ATOM 753 C CA . LYS A 1 93 ? -4.749 6.491 14.017 1.00 94.50 93 LYS A CA 1
ATOM 754 C C . LYS A 1 93 ? -4.660 6.012 15.469 1.00 94.50 93 LYS A C 1
ATOM 756 O O . LYS A 1 93 ? -3.682 6.325 16.149 1.00 94.50 93 LYS A O 1
ATOM 761 N N . TYR A 1 94 ? -5.673 5.296 15.954 1.00 95.50 94 TYR A N 1
ATOM 762 C CA . TYR A 1 94 ? -5.827 4.942 17.370 1.00 95.50 94 TYR A CA 1
ATOM 763 C C . TYR A 1 94 ? -5.395 3.512 17.722 1.00 95.50 94 TYR A C 1
ATOM 765 O O . TYR A 1 94 ? -5.686 3.015 18.816 1.00 95.50 94 TYR A O 1
ATOM 773 N N . GLN A 1 95 ? -4.641 2.866 16.834 1.00 93.88 95 GLN A N 1
ATOM 774 C CA . GLN A 1 95 ? -4.053 1.556 17.095 1.00 93.88 95 GLN A CA 1
ATOM 775 C C . GLN A 1 95 ? -3.052 1.592 18.255 1.00 93.88 95 GLN A C 1
ATOM 777 O O . GLN A 1 95 ? -2.341 2.573 18.492 1.00 93.88 95 GLN A O 1
ATOM 782 N N . GLN A 1 96 ? -2.939 0.466 18.955 1.00 91.44 96 GLN A N 1
ATOM 783 C CA . GLN A 1 96 ? -1.840 0.211 19.875 1.00 91.44 96 GLN A CA 1
ATOM 784 C C . GLN A 1 96 ? -0.498 0.307 19.132 1.00 91.44 96 GLN A C 1
ATOM 786 O O . GLN A 1 96 ? -0.388 0.026 17.935 1.00 91.44 96 GLN A O 1
ATOM 791 N N . ARG A 1 97 ? 0.559 0.680 19.858 1.00 89.31 97 ARG A N 1
ATOM 792 C CA . ARG A 1 97 ? 1.913 0.741 19.293 1.00 89.31 97 ARG A CA 1
ATOM 793 C C . ARG A 1 97 ? 2.382 -0.653 18.868 1.00 89.31 97 ARG A C 1
ATOM 795 O O . ARG A 1 97 ? 2.015 -1.652 19.476 1.00 89.31 97 ARG A O 1
ATOM 802 N N . ASN A 1 98 ? 3.262 -0.704 17.868 1.00 89.75 98 ASN A N 1
ATOM 803 C CA . ASN A 1 98 ? 3.933 -1.928 17.402 1.00 89.75 98 ASN A CA 1
ATOM 804 C C . ASN A 1 98 ? 3.001 -3.026 16.848 1.00 89.75 98 ASN A C 1
ATOM 806 O O . ASN A 1 98 ? 3.386 -4.190 16.773 1.00 89.75 98 ASN A O 1
ATOM 810 N N . THR A 1 99 ? 1.795 -2.671 16.407 1.00 92.56 99 THR A N 1
ATOM 811 C CA . THR A 1 99 ? 0.820 -3.611 15.826 1.00 92.56 99 THR A CA 1
ATOM 812 C C . THR A 1 99 ? 1.031 -3.863 14.336 1.00 92.56 99 THR A C 1
ATOM 814 O O . THR A 1 99 ? 0.557 -4.873 13.825 1.00 92.56 99 THR A O 1
ATOM 817 N N . LYS A 1 100 ? 1.796 -3.011 13.638 1.00 91.56 100 LYS A N 1
ATOM 818 C CA . LYS A 1 100 ? 1.979 -3.052 12.175 1.00 91.56 100 LYS A CA 1
ATOM 819 C C . LYS A 1 100 ? 2.351 -4.440 11.643 1.00 91.56 100 LYS A C 1
ATOM 821 O O . LYS A 1 100 ? 1.660 -4.965 10.775 1.00 91.56 100 LYS A O 1
ATOM 826 N N . THR A 1 101 ? 3.391 -5.070 12.193 1.00 94.75 101 THR A N 1
ATOM 827 C CA . THR A 1 101 ? 3.823 -6.413 11.759 1.00 94.75 101 THR A CA 1
ATOM 828 C C . THR A 1 101 ? 2.774 -7.479 12.069 1.00 94.75 101 THR A C 1
ATOM 830 O O . THR A 1 101 ? 2.497 -8.333 11.232 1.00 94.75 101 THR A O 1
ATOM 833 N N . ARG A 1 102 ? 2.151 -7.416 13.253 1.00 96.06 102 ARG A N 1
ATOM 834 C CA . ARG A 1 102 ? 1.092 -8.351 13.659 1.00 96.06 102 ARG A CA 1
ATOM 835 C C . ARG A 1 102 ? -0.111 -8.262 12.719 1.00 96.06 102 ARG A C 1
ATOM 837 O O . ARG A 1 102 ? -0.583 -9.289 12.244 1.00 96.06 102 ARG A O 1
ATOM 844 N N . ASN A 1 103 ? -0.561 -7.048 12.421 1.00 97.06 103 ASN A N 1
ATOM 845 C CA . ASN A 1 103 ? -1.708 -6.800 11.557 1.00 97.06 103 ASN A CA 1
ATOM 846 C C . ASN A 1 103 ? -1.400 -7.214 10.109 1.00 97.06 103 ASN A C 1
ATOM 848 O O . ASN A 1 103 ? -2.230 -7.856 9.479 1.00 97.06 103 ASN A O 1
ATOM 852 N N . ALA A 1 104 ? -0.187 -6.961 9.602 1.00 96.31 104 ALA A N 1
ATOM 853 C CA . ALA A 1 104 ? 0.230 -7.438 8.279 1.00 96.31 104 ALA A CA 1
ATOM 854 C C . ALA A 1 104 ? 0.211 -8.977 8.168 1.00 96.31 104 ALA A C 1
ATOM 856 O O . ALA A 1 104 ? -0.228 -9.530 7.156 1.00 96.31 104 ALA A O 1
ATOM 857 N N . LEU A 1 105 ? 0.640 -9.684 9.220 1.00 96.69 105 LEU A N 1
ATOM 858 C CA . LEU A 1 105 ? 0.538 -11.145 9.283 1.00 96.69 105 LEU A CA 1
ATOM 859 C C . LEU A 1 105 ? -0.920 -11.611 9.343 1.00 96.69 105 LEU A C 1
ATOM 861 O O . LEU A 1 105 ? -1.270 -12.571 8.662 1.00 96.69 105 LEU A O 1
ATOM 865 N N . ALA A 1 106 ? -1.771 -10.935 10.117 1.00 96.94 106 ALA A N 1
ATOM 866 C CA . ALA A 1 106 ? -3.198 -11.245 10.188 1.00 96.94 106 ALA A CA 1
ATOM 867 C C . ALA A 1 106 ? -3.897 -11.036 8.833 1.00 96.94 106 ALA A C 1
ATOM 869 O O . ALA A 1 106 ? -4.652 -11.904 8.403 1.00 96.94 106 ALA A O 1
ATOM 870 N N . VAL A 1 107 ? -3.572 -9.959 8.109 1.00 96.81 107 VAL A N 1
ATOM 871 C CA . VAL A 1 107 ? -4.059 -9.719 6.739 1.00 96.81 107 VAL A CA 1
ATOM 872 C C . VAL A 1 107 ? -3.623 -10.853 5.818 1.00 96.81 107 VAL A C 1
ATOM 874 O O . VAL A 1 107 ? -4.443 -11.415 5.098 1.00 96.81 107 VAL A O 1
ATOM 877 N N . SER A 1 108 ? -2.349 -11.246 5.889 1.00 95.25 108 SER A N 1
ATOM 878 C CA . SER A 1 108 ? -1.814 -12.345 5.076 1.00 95.25 108 SER A CA 1
ATOM 879 C C . SER A 1 108 ? -2.528 -13.672 5.361 1.00 95.25 108 SER A C 1
ATOM 881 O O . SER A 1 108 ? -2.836 -14.408 4.429 1.00 95.25 108 SER A O 1
ATOM 883 N N . ARG A 1 109 ? -2.845 -13.971 6.629 1.00 95.56 109 ARG A N 1
ATOM 884 C CA . ARG A 1 109 ? -3.636 -15.159 7.001 1.00 95.56 109 ARG A CA 1
ATOM 885 C C . ARG A 1 109 ? -5.063 -15.085 6.468 1.00 95.56 109 ARG A C 1
ATOM 887 O O . ARG A 1 109 ? -5.494 -16.033 5.823 1.00 95.56 109 ARG A O 1
ATOM 894 N N . LYS A 1 110 ? -5.747 -13.948 6.641 1.00 95.25 110 LYS A N 1
ATOM 895 C CA . LYS A 1 110 ? -7.115 -13.746 6.134 1.00 95.25 110 LYS A CA 1
ATOM 896 C C . LYS A 1 110 ? -7.186 -13.924 4.614 1.00 95.25 110 LYS A C 1
ATOM 898 O O . LYS A 1 110 ? -8.134 -14.520 4.121 1.00 95.25 110 LYS A O 1
ATOM 903 N N . ILE A 1 111 ? -6.163 -13.477 3.877 1.00 94.62 111 ILE A N 1
ATOM 904 C CA . ILE A 1 111 ? -6.031 -13.718 2.428 1.00 94.62 111 ILE A CA 1
ATOM 905 C C . ILE A 1 111 ? -5.912 -15.216 2.112 1.00 94.62 111 ILE A C 1
ATOM 907 O O . ILE A 1 111 ? -6.534 -15.697 1.168 1.00 94.62 111 ILE A O 1
ATOM 911 N N . LEU A 1 112 ? -5.104 -15.966 2.866 1.00 92.88 112 LEU A N 1
ATOM 912 C CA . LEU A 1 112 ? -4.948 -17.409 2.649 1.00 92.88 112 LEU A CA 1
ATOM 913 C C . LEU A 1 112 ? -6.248 -18.171 2.943 1.00 92.88 112 LEU A C 1
ATOM 915 O O . LEU A 1 112 ? -6.600 -19.088 2.207 1.00 92.88 112 LEU A O 1
ATOM 919 N N . GLU A 1 113 ? -6.974 -17.762 3.982 1.00 92.56 113 GLU A N 1
ATOM 920 C CA . GLU A 1 113 ? -8.261 -18.344 4.381 1.00 92.56 113 GLU A CA 1
ATOM 921 C C . GLU A 1 113 ? -9.393 -18.008 3.395 1.00 92.56 113 GLU A C 1
ATOM 923 O O . GLU A 1 113 ? -10.302 -18.812 3.202 1.00 92.56 113 GLU A O 1
ATOM 928 N N . SER A 1 114 ? -9.323 -16.862 2.709 1.00 87.31 114 SER A N 1
ATOM 929 C CA . SER A 1 114 ? -10.308 -16.422 1.710 1.00 87.31 114 SER A CA 1
ATOM 930 C C . SER A 1 114 ? -10.056 -16.964 0.294 1.00 87.31 114 SER A C 1
ATOM 932 O O . SER A 1 114 ? -10.472 -16.353 -0.691 1.00 87.31 114 SER A O 1
ATOM 934 N N . ASN A 1 115 ? -9.373 -18.108 0.158 1.00 83.88 115 ASN A N 1
ATOM 935 C CA . ASN A 1 115 ? -8.943 -18.681 -1.128 1.00 83.88 115 ASN A CA 1
ATOM 936 C C . ASN A 1 115 ? -8.056 -17.738 -1.968 1.00 83.88 115 ASN A C 1
ATOM 938 O O . ASN A 1 115 ? -8.080 -17.782 -3.199 1.00 83.88 115 ASN A O 1
ATOM 942 N N . GLY A 1 116 ? -7.261 -16.879 -1.325 1.00 80.81 116 GLY A N 1
ATOM 943 C CA . GLY A 1 116 ? -6.313 -16.002 -2.012 1.00 80.81 116 GLY A CA 1
ATOM 944 C C . GLY A 1 116 ? -6.936 -14.746 -2.619 1.00 80.81 116 GLY A C 1
ATOM 945 O O . GLY A 1 116 ? -6.372 -14.185 -3.560 1.00 80.81 116 GLY A O 1
ATOM 946 N N . GLN A 1 117 ? -8.082 -14.280 -2.112 1.00 86.94 117 GLN A N 1
ATOM 947 C CA . GLN A 1 117 ? -8.645 -12.995 -2.530 1.00 86.94 117 GLN A CA 1
ATOM 948 C C . GLN A 1 117 ? -7.779 -11.841 -2.000 1.00 86.94 117 GLN A C 1
ATOM 950 O O . GLN A 1 117 ? -7.878 -11.427 -0.846 1.00 86.94 117 GLN A O 1
ATOM 955 N N . VAL A 1 118 ? -6.899 -11.341 -2.868 1.00 92.25 118 VAL A N 1
ATOM 956 C CA . VAL A 1 118 ? -5.983 -10.221 -2.616 1.00 92.25 118 VAL A CA 1
ATOM 957 C C . VAL A 1 118 ? -6.577 -8.933 -3.202 1.00 92.25 118 VAL A C 1
ATOM 959 O O . VAL A 1 118 ? -7.083 -8.975 -4.328 1.00 92.25 118 VAL A O 1
ATOM 962 N N . PRO A 1 119 ? -6.461 -7.776 -2.518 1.00 93.62 119 PRO A N 1
ATOM 963 C CA . PRO A 1 119 ? -6.803 -6.478 -3.094 1.00 93.62 119 PRO A CA 1
ATOM 964 C C . PRO A 1 119 ? -6.168 -6.258 -4.466 1.00 93.62 119 PRO A C 1
ATOM 966 O O . PRO A 1 119 ? -4.970 -6.501 -4.660 1.00 93.62 119 PRO A O 1
ATOM 969 N N . LYS A 1 120 ? -6.957 -5.749 -5.417 1.00 92.88 120 LYS A N 1
ATOM 970 C CA . LYS A 1 120 ? -6.554 -5.658 -6.829 1.00 92.88 120 LYS A CA 1
ATOM 971 C C . LYS A 1 120 ? -5.237 -4.903 -7.021 1.00 92.88 120 LYS A C 1
ATOM 973 O O . LYS A 1 120 ? -4.364 -5.365 -7.748 1.00 92.88 120 LYS A O 1
ATOM 978 N N . LEU A 1 121 ? -5.049 -3.806 -6.289 1.00 93.62 121 LEU A N 1
ATOM 979 C CA . LEU A 1 121 ? -3.820 -3.014 -6.330 1.00 93.62 121 LEU A CA 1
ATOM 980 C C . LEU A 1 121 ? -2.574 -3.829 -5.946 1.00 93.62 121 LEU A C 1
ATOM 982 O O . LEU A 1 121 ? -1.547 -3.712 -6.607 1.00 93.62 121 LEU A O 1
ATOM 986 N N . LEU A 1 122 ? -2.646 -4.679 -4.916 1.00 93.56 122 LEU A N 1
ATOM 987 C CA . LEU A 1 122 ? -1.502 -5.504 -4.506 1.00 93.56 122 LEU A CA 1
ATOM 988 C C . LEU A 1 122 ? -1.201 -6.595 -5.536 1.00 93.56 122 LEU A C 1
ATOM 990 O O . LEU A 1 122 ? -0.036 -6.850 -5.841 1.00 93.56 122 LEU A O 1
ATOM 994 N N . GLN A 1 123 ? -2.245 -7.195 -6.113 1.00 93.94 123 GLN A N 1
ATOM 995 C CA . GLN A 1 123 ? -2.095 -8.142 -7.215 1.00 93.94 123 GLN A CA 1
ATOM 996 C C . GLN A 1 123 ? -1.413 -7.481 -8.424 1.00 93.94 123 GLN A C 1
ATOM 998 O O . GLN A 1 123 ? -0.480 -8.048 -8.993 1.00 93.94 123 GLN A O 1
ATOM 1003 N N . ASP A 1 124 ? -1.843 -6.277 -8.799 1.00 93.44 124 ASP A N 1
ATOM 1004 C CA . ASP A 1 124 ? -1.298 -5.549 -9.945 1.00 93.44 124 ASP A CA 1
ATOM 1005 C C . ASP A 1 124 ? 0.161 -5.134 -9.721 1.00 93.44 124 ASP A C 1
ATOM 1007 O O . ASP A 1 124 ? 0.984 -5.299 -10.619 1.00 93.44 124 ASP A O 1
ATOM 1011 N N . VAL A 1 125 ? 0.513 -4.699 -8.508 1.00 94.12 125 VAL A N 1
ATOM 1012 C CA . VAL A 1 125 ? 1.901 -4.391 -8.122 1.00 94.12 125 VAL A CA 1
ATOM 1013 C C . VAL A 1 125 ? 2.811 -5.612 -8.275 1.00 94.12 125 VAL A C 1
ATOM 1015 O O . VAL A 1 125 ? 3.889 -5.509 -8.862 1.00 94.12 125 VAL A O 1
ATOM 1018 N N . ILE A 1 126 ? 2.381 -6.781 -7.792 1.00 94.00 126 ILE A N 1
ATOM 1019 C CA . ILE A 1 126 ? 3.162 -8.022 -7.911 1.00 94.00 126 ILE A CA 1
ATOM 1020 C C . ILE A 1 126 ? 3.304 -8.427 -9.382 1.00 94.00 126 ILE A C 1
ATOM 1022 O O . ILE A 1 126 ? 4.405 -8.739 -9.835 1.00 94.00 126 ILE A O 1
ATOM 1026 N N . ASN A 1 127 ? 2.212 -8.381 -10.149 1.00 94.69 127 ASN A N 1
ATOM 1027 C CA . ASN A 1 127 ? 2.232 -8.712 -11.573 1.00 94.69 127 ASN A CA 1
ATOM 1028 C C . ASN A 1 127 ? 3.157 -7.782 -12.367 1.00 94.69 127 ASN A C 1
ATOM 1030 O O . ASN A 1 127 ? 3.880 -8.245 -13.249 1.00 94.69 127 ASN A O 1
ATOM 1034 N N . GLN A 1 128 ? 3.173 -6.492 -12.032 1.00 94.62 128 GLN A N 1
ATOM 1035 C CA . GLN A 1 128 ? 4.060 -5.517 -12.652 1.00 94.62 128 GLN A CA 1
ATOM 1036 C C . GLN A 1 128 ? 5.529 -5.805 -12.320 1.00 94.62 128 GLN A C 1
ATOM 1038 O O . GLN A 1 128 ? 6.362 -5.820 -13.224 1.00 94.62 128 GLN A O 1
ATOM 1043 N N . ALA A 1 129 ? 5.848 -6.118 -11.060 1.00 93.94 129 ALA A N 1
ATOM 1044 C CA . ALA A 1 129 ? 7.201 -6.505 -10.662 1.00 93.94 129 ALA A CA 1
ATOM 1045 C C . ALA A 1 129 ? 7.678 -7.783 -11.383 1.00 93.94 129 ALA A C 1
ATOM 1047 O O . ALA A 1 129 ? 8.805 -7.836 -11.874 1.00 93.94 129 ALA A O 1
ATOM 1048 N N . ILE A 1 130 ? 6.806 -8.789 -11.531 1.00 94.44 130 ILE A N 1
ATOM 1049 C CA . ILE A 1 130 ? 7.094 -10.005 -12.313 1.00 94.44 130 ILE A CA 1
ATOM 1050 C C . ILE A 1 130 ? 7.330 -9.662 -13.790 1.00 94.44 130 ILE A C 1
ATOM 1052 O O . ILE A 1 130 ? 8.238 -10.208 -14.418 1.00 94.44 130 ILE A O 1
ATOM 1056 N N . ALA A 1 131 ? 6.516 -8.772 -14.361 1.00 93.75 131 ALA A N 1
ATOM 1057 C CA . ALA A 1 131 ? 6.655 -8.352 -15.750 1.00 93.75 131 ALA A CA 1
ATOM 1058 C C . ALA A 1 131 ? 7.971 -7.604 -16.002 1.00 93.75 131 ALA A C 1
ATOM 1060 O O . ALA A 1 131 ? 8.576 -7.815 -17.050 1.00 93.75 131 ALA A O 1
ATOM 1061 N N . LEU A 1 132 ? 8.426 -6.776 -15.057 1.00 93.31 132 LEU A N 1
ATOM 1062 C CA . LEU A 1 132 ? 9.742 -6.138 -15.118 1.00 93.31 132 LEU A CA 1
ATOM 1063 C C . LEU A 1 132 ? 10.858 -7.186 -15.102 1.00 93.31 132 LEU A C 1
ATOM 1065 O O . LEU A 1 132 ? 11.659 -7.231 -16.030 1.00 93.31 132 LEU A O 1
ATOM 1069 N N . ALA A 1 133 ? 10.849 -8.091 -14.119 1.00 91.19 133 ALA A N 1
ATOM 1070 C CA . ALA A 1 133 ? 11.881 -9.120 -13.981 1.00 91.19 133 ALA A CA 1
ATOM 1071 C C . ALA A 1 133 ? 12.019 -10.001 -15.237 1.00 91.19 133 ALA A C 1
ATOM 1073 O O . ALA A 1 133 ? 13.126 -10.337 -15.642 1.00 91.19 133 ALA A O 1
ATOM 1074 N N . ARG A 1 134 ? 10.901 -10.338 -15.896 1.00 91.19 134 ARG A N 1
ATOM 1075 C CA . ARG A 1 134 ? 10.899 -11.126 -17.143 1.00 91.19 134 ARG A CA 1
ATOM 1076 C C . ARG A 1 134 ? 11.453 -10.392 -18.363 1.00 91.19 134 ARG A C 1
ATOM 1078 O O . ARG A 1 134 ? 11.779 -11.058 -19.333 1.00 91.19 134 ARG A O 1
ATOM 1085 N N . ARG A 1 135 ? 11.482 -9.057 -18.367 1.00 84.69 135 ARG A N 1
ATOM 1086 C CA . ARG A 1 135 ? 12.042 -8.263 -19.477 1.00 84.69 135 ARG A CA 1
ATOM 1087 C C . ARG A 1 135 ? 13.553 -8.073 -19.355 1.00 84.69 135 ARG A C 1
ATOM 1089 O O . ARG A 1 135 ? 14.175 -7.696 -20.341 1.00 84.69 135 ARG A O 1
ATOM 1096 N N . ALA A 1 136 ? 14.101 -8.267 -18.158 1.00 77.81 136 ALA A N 1
ATOM 1097 C CA . ALA A 1 136 ? 15.517 -8.069 -17.870 1.00 77.81 136 ALA A CA 1
ATOM 1098 C C . ALA A 1 136 ? 16.379 -9.328 -18.056 1.00 77.81 136 ALA A C 1
ATOM 1100 O O . ALA A 1 136 ? 17.600 -9.205 -18.127 1.00 77.81 136 ALA A O 1
ATOM 1101 N N . GLY A 1 137 ? 15.760 -10.513 -18.119 1.00 58.50 137 GLY A N 1
ATOM 1102 C CA . GLY A 1 137 ? 16.408 -11.773 -18.506 1.00 58.50 137 GLY A CA 1
ATOM 1103 C C . GLY A 1 137 ? 16.172 -12.094 -19.972 1.00 58.50 137 GLY A C 1
ATOM 1104 O O . GLY A 1 137 ? 17.088 -12.687 -20.579 1.00 58.50 137 GLY A O 1
#

Secondary structure (DSSP, 8-state):
-HHHHHHHHHTT----EEE-SSHHHHHHHHHHHTT-TTS-HHHHEEE-SSSSHHHHHIIIIIHHHHHTTB-TTTGGG--S-TTSHHHHHHHHHTBPTT-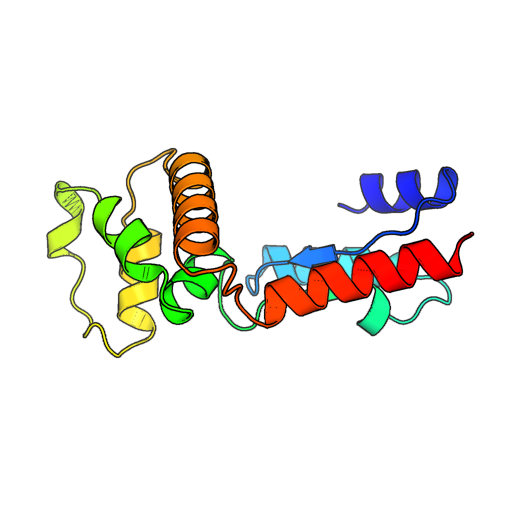HHHHHHHHHHHHHHTTT---HHHHHHHHHHHHHHHHH-

Foldseek 3Di:
DLVVLVVCVVVLHDAADEFEPDPVRVVVLVSNVVSQVPHDSVLHYDYQPHGGPQLSCCVVPLVVLLQVQFDPVQPVVQDDDSVDSVNSVSSNVRGDPPCVVVSVVVSVVVCVVVVNPDDPVVVVRVVSSVVRRVVSD

Sequence (137 aa):
MEKFIRLADHLGIEWFVLVDKDAKGIAYAESAKRNLETRKAKDHVQIINHGSIELFLCVEGFGEIYEESISNQMESNITADRKNLEYWEQVVKYQQRNTKTRNALAVSRKILESNGQVPKLLQDVINQAIALARRAG